Protein AF-A0A922SFV1-F1 (afdb_monomer)

Secondary structure (DSSP, 8-state):
-HHHH-TT-SSS--HHHHHHHH-GGG-HHHHHHHHHHHHHHH-SS-SSEEEHHHHHHHHHTT-TTTSHHHHHHHHHHH-SS-SSEEEHHHHHHTHHHHHH-TTSTTTTTT--S------

InterPro domains:
  IPR002048 EF-hand domain [PF13499] (2-56)
  IPR002048 EF-hand domain [PS50222] (1-28)
  IPR002048 EF-hand domain [PS50222] (66-101)
  IPR011992 EF-hand domain pair [SSF47473] (3-112)
  IPR018247 EF-Hand 1, calcium-binding site [PS00018] (6-18)
  IPR018247 EF-Hand 1, calcium-binding site [PS00018] (43-55)
  IPR018247 EF-Hand 1, calcium-binding site [PS00018] (79-91)

Sequence (119 aa):
MWAVADANSDGKLELNEFQVFTNPEEHKEMHQFLINQTLREKDLNKDGSIDFNEYIGERGMFMYEIADEEVDHLFASADDDHDDLLSFEEILQHHDVFVGSEATDYGSDLMGEHFDDEL

Organism: Spodoptera exigua (NCBI:txid7107)

Structure (mmCIF, N/CA/C/O backbone):
data_AF-A0A922SFV1-F1
#
_entry.id   AF-A0A922SFV1-F1
#
loop_
_atom_site.group_PDB
_atom_site.id
_atom_site.type_symbol
_atom_site.label_atom_id
_atom_site.label_alt_id
_atom_site.label_comp_id
_atom_site.label_asym_id
_atom_site.label_entity_id
_atom_site.label_seq_id
_atom_site.pdbx_PDB_ins_code
_atom_site.Cartn_x
_atom_site.Cartn_y
_atom_site.Cartn_z
_atom_site.occupancy
_atom_site.B_iso_or_equiv
_atom_site.auth_seq_id
_atom_site.auth_comp_id
_atom_site.auth_asym_id
_atom_site.auth_atom_id
_atom_site.pdbx_PDB_model_num
ATOM 1 N N . MET A 1 1 ? -6.727 4.049 9.675 1.00 71.56 1 MET A N 1
ATOM 2 C CA . MET A 1 1 ? -5.690 3.411 10.499 1.00 71.56 1 MET A CA 1
ATOM 3 C C . MET A 1 1 ? -6.125 3.332 11.957 1.00 71.56 1 MET A C 1
ATOM 5 O O . MET A 1 1 ? -6.638 2.291 12.319 1.00 71.56 1 MET A O 1
ATOM 9 N N . TRP A 1 2 ? -6.081 4.415 12.751 1.00 75.38 2 TRP A N 1
ATOM 10 C CA . TRP A 1 2 ? -6.497 4.380 14.172 1.00 75.38 2 TRP A CA 1
ATOM 11 C C . TRP A 1 2 ? -7.890 3.779 14.400 1.00 75.38 2 TRP A C 1
ATOM 13 O O . TRP A 1 2 ? -8.034 2.839 15.160 1.00 75.38 2 TRP A O 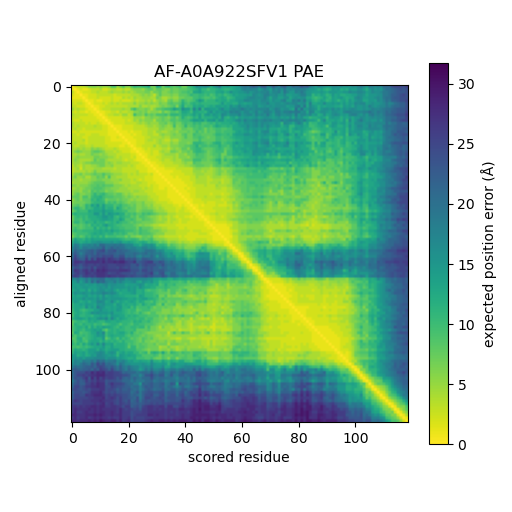1
ATOM 23 N N . ALA A 1 3 ? -8.910 4.279 13.697 1.00 78.56 3 ALA A N 1
ATOM 24 C CA . ALA A 1 3 ? -10.289 3.809 13.864 1.00 78.56 3 ALA A CA 1
ATOM 25 C C . ALA A 1 3 ? -10.537 2.373 13.364 1.00 78.56 3 ALA A C 1
ATOM 27 O O . ALA A 1 3 ? -11.612 1.839 13.590 1.00 78.56 3 ALA A O 1
ATOM 28 N N . VAL A 1 4 ? -9.585 1.791 12.627 1.00 78.38 4 VAL A N 1
ATOM 29 C CA . VAL A 1 4 ? -9.648 0.387 12.199 1.00 78.38 4 VAL A CA 1
ATOM 30 C C . VAL A 1 4 ? -8.992 -0.496 13.262 1.00 78.38 4 VAL A C 1
ATOM 32 O O . VAL A 1 4 ? -9.525 -1.550 13.569 1.00 78.38 4 VAL A O 1
ATOM 35 N N . ALA A 1 5 ? -7.900 -0.021 13.873 1.00 78.06 5 ALA A N 1
ATOM 36 C CA . ALA A 1 5 ? -7.228 -0.698 14.979 1.00 78.06 5 ALA A CA 1
ATOM 37 C C . ALA A 1 5 ? -8.017 -0.641 16.308 1.00 78.06 5 ALA A C 1
ATOM 39 O O . ALA A 1 5 ? -7.987 -1.604 17.062 1.00 78.06 5 ALA A O 1
ATOM 40 N N . ASP A 1 6 ? -8.739 0.452 16.585 1.00 84.44 6 ASP A N 1
ATOM 41 C CA . ASP A 1 6 ? -9.653 0.620 17.734 1.00 84.44 6 ASP A CA 1
ATOM 42 C C . ASP A 1 6 ? -10.976 -0.133 17.481 1.00 84.44 6 ASP A C 1
ATOM 44 O O . ASP A 1 6 ? -12.027 0.448 17.178 1.00 84.44 6 ASP A O 1
ATOM 48 N N . ALA A 1 7 ? -10.895 -1.463 17.527 1.00 82.25 7 ALA A N 1
ATOM 49 C CA . ALA A 1 7 ? -11.977 -2.370 17.161 1.00 82.25 7 ALA A CA 1
ATOM 50 C C . ALA A 1 7 ? -13.175 -2.263 18.116 1.00 82.25 7 ALA A C 1
ATOM 52 O O . ALA A 1 7 ? -14.324 -2.460 17.703 1.00 82.25 7 ALA A O 1
ATOM 53 N N . ASN A 1 8 ? -12.927 -1.947 19.390 1.00 86.56 8 ASN A N 1
ATOM 54 C CA . ASN A 1 8 ? -13.983 -1.749 20.382 1.00 86.56 8 ASN A CA 1
ATOM 55 C C . ASN A 1 8 ? -14.551 -0.307 20.393 1.00 86.56 8 ASN A C 1
ATOM 57 O O . ASN A 1 8 ? -15.594 -0.073 21.015 1.00 86.56 8 ASN A O 1
ATOM 61 N N . SER A 1 9 ? -13.928 0.620 19.651 1.00 87.12 9 SER A N 1
ATOM 62 C CA . SER A 1 9 ? -14.310 2.031 19.514 1.00 87.12 9 SER A CA 1
ATOM 63 C C . SER A 1 9 ? -14.374 2.790 20.844 1.00 87.12 9 SER A C 1
ATOM 65 O O . SER A 1 9 ? -15.203 3.695 21.013 1.00 87.12 9 SER A O 1
ATOM 67 N N . ASP A 1 10 ? -13.530 2.422 21.808 1.00 90.94 10 ASP A N 1
ATOM 68 C CA . ASP A 1 10 ? -13.476 3.053 23.127 1.00 90.94 10 ASP A CA 1
ATOM 69 C C . ASP A 1 10 ? -12.548 4.285 23.172 1.00 90.94 10 ASP A C 1
ATOM 71 O O . ASP A 1 10 ? -12.513 5.016 24.175 1.00 90.94 10 ASP A O 1
ATOM 75 N N . GLY A 1 11 ? -11.858 4.567 22.060 1.00 87.19 11 GLY A N 1
ATOM 76 C CA . GLY A 1 11 ? -10.947 5.693 21.901 1.00 87.19 11 GLY A CA 1
ATOM 77 C C . GLY A 1 11 ? -9.549 5.439 22.463 1.00 87.19 11 GLY A C 1
ATOM 78 O O . GLY A 1 11 ? -8.785 6.397 22.633 1.00 87.19 11 GLY A O 1
ATOM 79 N N . LYS A 1 12 ? -9.208 4.190 22.787 1.00 88.69 12 LYS A N 1
ATOM 80 C CA . LYS A 1 12 ? -7.890 3.741 23.245 1.00 88.69 12 LYS A CA 1
ATOM 81 C C . LYS A 1 12 ? -7.481 2.513 22.435 1.00 88.69 12 LYS A C 1
ATOM 83 O O . LYS A 1 12 ? -8.293 1.896 21.774 1.00 88.69 12 LYS A O 1
ATOM 88 N N . LEU A 1 13 ? -6.190 2.193 22.473 1.00 83.19 13 LEU A N 1
ATOM 89 C CA . LEU A 1 13 ? -5.680 0.948 21.908 1.00 83.19 13 LEU A CA 1
ATOM 90 C C . LEU A 1 13 ? -5.210 0.062 23.058 1.00 83.19 13 LEU A C 1
ATOM 92 O O . LEU A 1 13 ? -4.291 0.424 23.803 1.00 83.19 13 LEU A O 1
ATOM 96 N N . GLU A 1 14 ? -5.854 -1.085 23.223 1.00 87.44 14 GLU A N 1
ATOM 97 C CA . GLU A 1 14 ? -5.360 -2.177 24.056 1.00 87.44 14 GLU A CA 1
ATOM 98 C C . GLU A 1 14 ? -4.104 -2.806 23.428 1.00 87.44 14 GLU A C 1
ATOM 100 O O . GLU A 1 14 ? -3.786 -2.553 22.273 1.00 87.44 14 GLU A O 1
ATOM 105 N N . LEU A 1 15 ? -3.367 -3.651 24.159 1.00 82.88 15 LEU A N 1
ATOM 106 C CA . LEU A 1 15 ? -2.101 -4.226 23.663 1.00 82.88 15 LEU A CA 1
ATOM 107 C C . LEU A 1 15 ? -2.251 -4.909 22.287 1.00 82.88 15 LEU A C 1
ATOM 109 O O . LEU A 1 15 ? -1.377 -4.787 21.436 1.00 82.88 15 LEU A O 1
ATOM 113 N N . ASN A 1 16 ? -3.370 -5.605 22.078 1.00 80.81 16 ASN A N 1
ATOM 114 C CA . ASN A 1 16 ? -3.669 -6.284 20.821 1.00 80.81 16 ASN A CA 1
ATOM 115 C C . ASN A 1 16 ? -4.020 -5.290 19.701 1.00 80.81 16 ASN A C 1
ATOM 117 O O . ASN A 1 16 ? -3.531 -5.420 18.589 1.00 80.81 16 ASN A O 1
ATOM 121 N N . GLU A 1 17 ? -4.819 -4.266 19.999 1.00 82.75 17 GLU A N 1
ATOM 122 C CA . GLU A 1 17 ? -5.172 -3.199 19.050 1.00 82.75 17 GLU A CA 1
ATOM 123 C C . GLU A 1 17 ? -3.953 -2.331 18.698 1.00 82.75 17 GLU A C 1
ATOM 125 O O . GLU A 1 17 ? -3.798 -1.868 17.571 1.00 82.75 17 GLU A O 1
ATOM 130 N N . PHE A 1 18 ? -3.034 -2.154 19.647 1.00 80.75 18 PHE A N 1
ATOM 131 C CA . PHE A 1 18 ? -1.767 -1.472 19.431 1.00 80.75 18 PHE A CA 1
ATOM 132 C C . PHE A 1 18 ? -0.853 -2.267 18.495 1.00 80.75 18 PHE A C 1
ATOM 134 O O . PHE A 1 18 ? -0.264 -1.663 17.610 1.00 80.75 18 PHE A O 1
ATOM 141 N N . GLN A 1 19 ? -0.789 -3.599 18.623 1.00 78.38 19 GLN A N 1
ATOM 142 C CA . GLN A 1 19 ? -0.072 -4.447 17.657 1.00 78.38 19 GLN A CA 1
ATOM 143 C C . GLN A 1 19 ? -0.657 -4.326 16.244 1.00 78.38 19 GLN A C 1
ATOM 145 O O . GLN A 1 19 ? 0.092 -4.148 15.290 1.00 78.38 19 GLN A O 1
ATOM 150 N N . VAL A 1 20 ? -1.988 -4.310 16.116 1.00 78.81 20 VAL A N 1
ATOM 151 C CA . VAL A 1 20 ? -2.668 -4.080 14.827 1.00 78.81 20 VAL A CA 1
ATOM 152 C C . VAL A 1 20 ? -2.317 -2.711 14.240 1.00 78.81 20 VAL A C 1
ATOM 154 O O . VAL A 1 20 ? -2.188 -2.557 13.026 1.00 78.81 20 VAL A O 1
ATOM 157 N N . PHE A 1 21 ? -2.158 -1.701 15.097 1.00 78.38 21 PHE A N 1
ATOM 158 C CA . PHE A 1 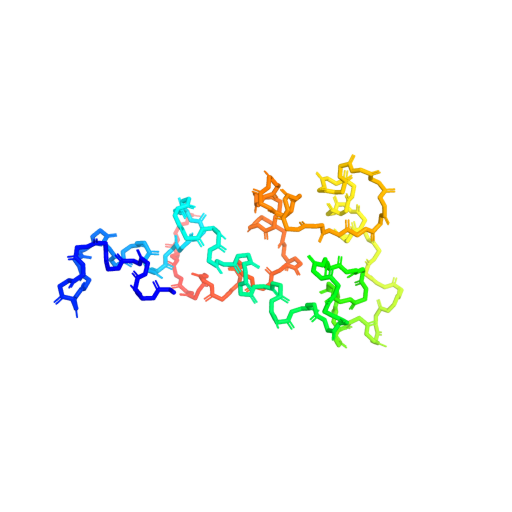21 ? -1.767 -0.359 14.685 1.00 78.38 21 PHE A CA 1
ATOM 159 C C . PHE A 1 21 ? -0.293 -0.261 14.267 1.00 78.38 21 PHE A C 1
ATOM 161 O O . PHE A 1 21 ? 0.005 0.497 13.345 1.00 78.38 21 PHE A O 1
ATOM 168 N N . THR A 1 22 ? 0.619 -0.979 14.933 1.00 75.50 22 THR A N 1
ATOM 169 C CA . THR A 1 22 ? 2.062 -0.924 14.640 1.00 75.50 22 THR A CA 1
ATOM 170 C C . THR A 1 22 ? 2.489 -1.833 13.500 1.00 75.50 22 THR A C 1
ATOM 172 O O . THR A 1 22 ? 3.450 -1.496 12.825 1.00 75.50 22 THR A O 1
ATOM 175 N N . ASN A 1 23 ? 1.787 -2.945 13.275 1.00 71.75 23 ASN A N 1
ATOM 176 C CA . ASN A 1 23 ? 2.104 -3.928 12.233 1.00 71.75 23 ASN A CA 1
ATOM 177 C C . ASN A 1 23 ? 0.894 -4.197 11.328 1.00 71.75 23 ASN A C 1
ATOM 179 O O . ASN A 1 23 ? 0.443 -5.338 11.207 1.00 71.75 23 ASN A O 1
ATOM 183 N N . PRO A 1 24 ? 0.303 -3.160 10.707 1.00 70.06 24 PRO A N 1
ATOM 184 C CA . PRO A 1 24 ? -0.924 -3.302 9.932 1.00 70.06 24 PRO A CA 1
ATOM 185 C C . PRO A 1 24 ? -0.786 -4.280 8.746 1.00 70.06 24 PRO A C 1
ATOM 187 O O . PRO A 1 24 ? -1.787 -4.843 8.310 1.00 70.06 24 PRO A O 1
ATOM 190 N N . GLU A 1 25 ? 0.421 -4.548 8.244 1.00 66.12 25 GLU A N 1
ATOM 191 C CA . GLU A 1 25 ? 0.683 -5.556 7.207 1.00 66.12 25 GLU A CA 1
ATOM 192 C C . GLU A 1 25 ? 0.443 -7.004 7.655 1.00 66.12 25 GLU A C 1
ATOM 194 O O . GLU A 1 25 ? 0.130 -7.850 6.820 1.00 66.12 25 GLU A O 1
ATOM 199 N N . GLU A 1 26 ? 0.517 -7.320 8.948 1.00 70.38 26 GLU A N 1
ATOM 200 C CA . GLU A 1 26 ? 0.2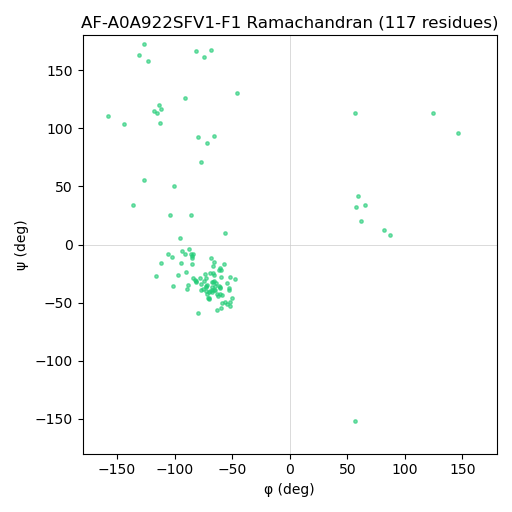51 -8.683 9.435 1.00 70.38 26 GLU A CA 1
ATOM 201 C C . GLU A 1 26 ? -1.250 -8.938 9.663 1.00 70.38 26 GLU A C 1
ATOM 203 O O . GLU A 1 26 ? -1.693 -10.077 9.856 1.00 70.38 26 GLU A O 1
ATOM 208 N N . HIS A 1 27 ? -2.065 -7.881 9.600 1.00 74.56 27 HIS A N 1
ATOM 209 C CA . HIS A 1 27 ? -3.473 -7.914 9.968 1.00 74.56 27 HIS A CA 1
ATOM 210 C C . HIS A 1 27 ? -4.389 -7.658 8.766 1.00 74.56 27 HIS A C 1
ATOM 212 O O . HIS A 1 27 ? -4.506 -6.550 8.250 1.00 74.56 27 HIS A O 1
ATOM 218 N N . LYS A 1 28 ? -5.146 -8.690 8.371 1.00 75.56 28 LYS A N 1
ATOM 219 C CA . LYS A 1 28 ? -6.053 -8.659 7.204 1.00 75.56 28 LYS A CA 1
ATOM 220 C C . LYS A 1 28 ? -7.070 -7.518 7.205 1.00 75.56 28 LYS A C 1
ATOM 222 O O . LYS A 1 28 ? -7.449 -7.020 6.151 1.00 75.56 28 LYS A O 1
ATOM 227 N N . GLU A 1 29 ? -7.528 -7.108 8.383 1.00 76.81 29 GLU A N 1
ATOM 228 C CA . GLU A 1 29 ? -8.451 -5.978 8.546 1.00 76.81 29 GLU A CA 1
ATOM 229 C C . GLU A 1 29 ? -7.831 -4.629 8.151 1.00 76.81 29 GLU A C 1
ATOM 231 O O . GLU A 1 29 ? -8.538 -3.721 7.710 1.00 76.81 29 GLU A O 1
ATOM 236 N N . MET A 1 30 ? -6.507 -4.520 8.240 1.00 77.44 30 MET A N 1
ATOM 237 C CA . MET A 1 30 ? -5.754 -3.323 7.892 1.00 77.44 30 MET A CA 1
ATOM 238 C C . MET A 1 30 ? -5.316 -3.309 6.426 1.00 77.44 30 MET A C 1
ATOM 240 O O . MET A 1 30 ? -5.173 -2.221 5.871 1.00 77.44 30 MET A O 1
ATOM 244 N N . HIS A 1 31 ? -5.196 -4.469 5.765 1.00 75.19 31 HIS A N 1
ATOM 245 C CA . HIS A 1 31 ? -4.807 -4.573 4.346 1.00 75.19 31 HIS A CA 1
ATOM 246 C C . HIS A 1 31 ? -5.659 -3.691 3.440 1.00 75.19 31 HIS A C 1
ATOM 248 O O . HIS A 1 31 ? -5.135 -2.879 2.686 1.00 75.19 31 HIS A O 1
ATOM 254 N N . GLN A 1 32 ? -6.985 -3.767 3.573 1.00 75.44 32 GLN A N 1
ATOM 255 C CA . GLN A 1 32 ? -7.883 -2.940 2.767 1.00 75.44 32 GLN A CA 1
ATOM 256 C C . GLN A 1 32 ? -7.660 -1.439 3.006 1.00 75.44 32 GLN A C 1
ATOM 258 O O . GLN A 1 32 ? -7.786 -0.645 2.072 1.00 75.44 32 GLN A O 1
ATOM 263 N N . PHE A 1 33 ? -7.343 -1.031 4.237 1.00 77.81 33 PHE A N 1
ATOM 264 C CA . PHE A 1 33 ? -7.046 0.366 4.544 1.00 77.81 33 PHE A CA 1
ATOM 265 C C . PHE A 1 33 ? -5.709 0.800 3.934 1.00 77.81 33 PHE A C 1
ATOM 267 O O . PHE A 1 33 ? -5.663 1.860 3.312 1.00 77.81 33 PHE A O 1
ATOM 274 N N . LEU A 1 34 ? -4.663 -0.019 4.087 1.00 75.00 34 LEU A N 1
ATOM 275 C CA . LEU A 1 34 ? -3.332 0.237 3.536 1.00 75.00 34 LEU A CA 1
ATOM 276 C C . LEU A 1 34 ? -3.397 0.386 2.017 1.00 75.00 34 LEU A C 1
ATOM 278 O O . LEU A 1 34 ? -2.995 1.419 1.505 1.00 75.00 34 LEU A O 1
ATOM 282 N N . ILE A 1 35 ? -4.034 -0.552 1.3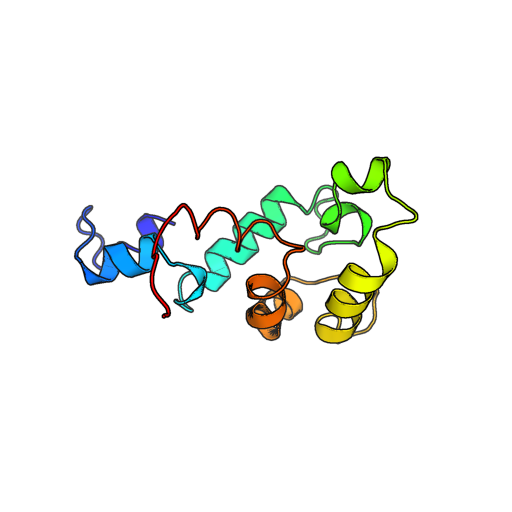16 1.00 75.38 35 ILE A N 1
ATOM 283 C CA . ILE A 1 35 ? -4.147 -0.524 -0.149 1.00 75.38 35 ILE A CA 1
ATOM 284 C C . ILE A 1 35 ? -4.935 0.702 -0.626 1.00 75.38 35 ILE A C 1
ATOM 286 O O . ILE A 1 35 ? -4.541 1.375 -1.575 1.00 75.38 35 ILE A O 1
ATOM 290 N N . ASN A 1 36 ? -6.037 1.050 0.049 1.00 77.75 36 ASN A N 1
ATOM 291 C CA . ASN A 1 36 ? -6.784 2.268 -0.284 1.00 77.75 36 ASN A CA 1
ATOM 292 C C . ASN A 1 36 ? -5.966 3.543 -0.054 1.00 77.75 36 ASN A C 1
ATOM 294 O O . ASN A 1 36 ? -6.177 4.542 -0.744 1.00 77.75 36 ASN A O 1
ATOM 298 N N . GLN A 1 37 ? -5.086 3.543 0.945 1.00 77.44 37 GLN A N 1
ATOM 299 C CA . GLN A 1 37 ? -4.165 4.644 1.174 1.00 77.44 37 GLN A CA 1
ATOM 300 C C . GLN A 1 37 ? -3.103 4.692 0.069 1.00 77.44 37 GLN A C 1
ATOM 302 O O . GLN A 1 37 ? -2.926 5.756 -0.518 1.00 77.44 37 GLN A O 1
ATOM 307 N N . THR A 1 38 ? -2.498 3.553 -0.280 1.00 75.69 38 THR A N 1
ATOM 308 C CA . THR A 1 38 ? -1.533 3.421 -1.380 1.00 75.69 38 THR A CA 1
ATOM 309 C C . THR A 1 38 ? -2.101 3.945 -2.687 1.00 75.69 38 THR A C 1
ATOM 311 O O . THR A 1 38 ? -1.489 4.811 -3.305 1.00 75.69 38 THR A O 1
ATOM 314 N N . LEU A 1 39 ? -3.303 3.503 -3.067 1.00 78.31 39 LEU A N 1
ATOM 315 C CA . LEU A 1 39 ? -3.984 3.998 -4.262 1.00 78.31 39 LEU A CA 1
ATOM 316 C C . LEU A 1 39 ? -4.150 5.512 -4.211 1.00 78.31 39 LEU A C 1
ATOM 318 O O . LEU A 1 39 ? -3.744 6.200 -5.128 1.00 78.31 39 LEU A O 1
ATOM 322 N N . ARG A 1 40 ? -4.653 6.080 -3.111 1.00 79.00 40 ARG A N 1
ATOM 323 C CA . ARG A 1 40 ? -4.827 7.542 -3.010 1.00 79.00 40 ARG A CA 1
ATOM 324 C C . ARG A 1 40 ? -3.534 8.342 -3.152 1.00 79.00 40 ARG A C 1
ATOM 326 O O . ARG A 1 40 ? -3.609 9.518 -3.505 1.00 79.00 40 ARG A O 1
ATOM 333 N N . GLU A 1 41 ? -2.401 7.755 -2.788 1.00 76.69 41 GLU A N 1
ATOM 334 C CA . GLU A 1 41 ? -1.091 8.400 -2.839 1.00 76.69 41 GLU A CA 1
ATOM 335 C C . GLU A 1 41 ? -0.405 8.222 -4.201 1.00 76.69 41 GLU A C 1
ATOM 337 O O . GLU A 1 41 ? 0.293 9.136 -4.643 1.00 76.69 41 GLU A O 1
ATOM 342 N N . LYS A 1 42 ? -0.602 7.068 -4.849 1.00 76.31 42 LYS A N 1
ATOM 343 C CA . LYS A 1 42 ? 0.099 6.648 -6.071 1.00 76.31 42 LYS A CA 1
ATOM 344 C C . LYS A 1 42 ? -0.714 6.836 -7.352 1.00 76.31 42 LYS A C 1
ATOM 346 O O . LYS A 1 42 ? -0.114 7.209 -8.349 1.00 76.31 42 LYS A O 1
ATOM 351 N N . ASP A 1 43 ? -2.030 6.633 -7.313 1.00 83.38 43 ASP A N 1
ATOM 352 C CA . ASP A 1 43 ? -2.957 6.830 -8.438 1.00 83.38 43 ASP A CA 1
ATOM 353 C C . ASP A 1 43 ? -3.118 8.340 -8.710 1.00 83.38 43 ASP A C 1
ATOM 355 O O . ASP A 1 43 ? -3.958 9.052 -8.134 1.00 83.38 43 ASP A O 1
ATOM 359 N N . LEU A 1 44 ? -2.219 8.866 -9.540 1.00 82.69 44 LEU A N 1
ATOM 360 C CA . LEU A 1 44 ? -2.146 10.281 -9.891 1.00 82.69 44 LEU A CA 1
ATOM 361 C C . LEU A 1 44 ? -3.237 10.637 -10.899 1.00 82.69 44 LEU A C 1
ATOM 363 O O . LEU A 1 44 ? -3.761 11.763 -10.880 1.00 82.69 44 LEU A O 1
ATOM 367 N N . ASN A 1 45 ? -3.560 9.695 -11.783 1.00 84.06 45 ASN A N 1
ATOM 368 C CA . ASN A 1 45 ? -4.497 9.878 -12.880 1.00 84.06 45 ASN A CA 1
ATOM 369 C C . ASN A 1 45 ? -5.975 9.649 -12.449 1.00 84.06 45 ASN A C 1
ATOM 371 O O . ASN A 1 45 ? -6.890 10.187 -13.086 1.00 84.06 45 ASN A O 1
ATOM 375 N N . LYS A 1 46 ? -6.189 9.001 -11.296 1.00 84.81 46 LYS A N 1
ATOM 376 C CA . LYS A 1 46 ? -7.467 8.661 -10.647 1.00 84.81 46 LYS A CA 1
ATOM 377 C C . LYS A 1 46 ? -8.329 7.670 -11.418 1.00 84.81 46 LYS A C 1
ATOM 379 O O . LYS A 1 46 ? -9.562 7.789 -11.388 1.00 84.81 46 LYS A O 1
ATOM 384 N N . ASP A 1 47 ? -7.708 6.734 -12.117 1.00 85.31 47 ASP A N 1
ATOM 385 C CA . ASP A 1 47 ? -8.397 5.655 -12.819 1.00 85.31 47 ASP A CA 1
ATOM 386 C C . ASP A 1 47 ? -8.716 4.454 -11.912 1.00 85.31 47 ASP A C 1
ATOM 388 O O . ASP A 1 47 ? -9.525 3.603 -12.292 1.00 85.31 47 ASP A O 1
ATOM 392 N N . GLY A 1 48 ? -8.207 4.454 -10.674 1.00 83.38 48 GLY A N 1
ATOM 393 C CA . GLY A 1 48 ? -8.434 3.405 -9.684 1.00 83.38 48 GLY A CA 1
ATOM 394 C C . GLY A 1 48 ? -7.452 2.239 -9.770 1.00 83.38 48 GLY A C 1
ATOM 395 O O . GLY A 1 48 ? -7.658 1.249 -9.061 1.00 83.38 48 GLY A O 1
ATOM 396 N N . SER A 1 49 ? -6.415 2.362 -10.595 1.00 84.62 49 SER A N 1
ATOM 397 C CA . SER A 1 49 ? -5.324 1.404 -10.754 1.00 84.62 49 SER A CA 1
ATOM 398 C C . SER A 1 49 ? -3.985 2.120 -10.566 1.00 84.62 49 SER A C 1
ATOM 400 O O . SER A 1 49 ? -3.938 3.332 -10.367 1.00 84.62 49 SER A O 1
ATOM 402 N N . ILE A 1 50 ? -2.893 1.360 -10.530 1.00 83.62 50 ILE A N 1
ATOM 403 C CA . ILE A 1 50 ? -1.537 1.918 -10.500 1.00 83.62 50 ILE A CA 1
ATOM 404 C C . ILE A 1 50 ? -0.820 1.455 -11.759 1.00 83.62 50 ILE A C 1
ATOM 406 O O . ILE A 1 50 ? -0.572 0.259 -11.921 1.00 83.62 50 ILE A O 1
ATOM 410 N N . ASP A 1 51 ? -0.472 2.402 -12.629 1.00 83.94 51 ASP A N 1
ATOM 411 C CA . ASP A 1 51 ? 0.380 2.125 -13.784 1.00 83.94 51 ASP A CA 1
ATOM 412 C C . ASP A 1 51 ? 1.874 2.107 -13.408 1.00 83.94 51 ASP A C 1
ATOM 414 O O . ASP A 1 51 ? 2.285 2.555 -12.333 1.00 83.94 51 ASP A O 1
ATOM 418 N N . PHE A 1 52 ? 2.720 1.594 -14.304 1.00 78.44 52 PHE A N 1
ATOM 419 C CA . PHE A 1 52 ? 4.172 1.532 -14.100 1.00 78.44 52 PHE A CA 1
ATOM 420 C C . PHE A 1 52 ? 4.774 2.879 -13.657 1.00 78.44 52 PHE A C 1
ATOM 422 O O . PHE A 1 52 ? 5.551 2.942 -12.705 1.00 78.44 52 PHE A O 1
ATOM 429 N N . ASN A 1 53 ? 4.407 3.988 -14.303 1.00 77.38 53 ASN A N 1
ATOM 430 C CA . ASN A 1 53 ? 4.952 5.309 -13.976 1.00 77.38 53 ASN A CA 1
ATOM 431 C C . ASN A 1 53 ? 4.489 5.782 -12.596 1.00 77.38 53 ASN A C 1
ATOM 433 O O . ASN A 1 53 ? 5.254 6.422 -11.870 1.00 77.38 53 ASN A O 1
ATOM 437 N N . GLU A 1 54 ? 3.249 5.469 -12.232 1.00 81.00 54 GLU A N 1
ATOM 438 C CA . GLU A 1 54 ? 2.681 5.765 -10.919 1.00 81.00 54 GLU A CA 1
ATOM 439 C C . GLU A 1 54 ? 3.353 4.945 -9.814 1.00 81.00 54 GLU A C 1
ATOM 441 O O . GLU A 1 54 ? 3.681 5.484 -8.750 1.00 81.00 54 GLU A O 1
ATOM 446 N N . TYR A 1 55 ? 3.661 3.676 -10.091 1.00 76.44 55 TYR A N 1
ATOM 447 C CA . TYR A 1 55 ? 4.376 2.791 -9.178 1.00 76.44 55 TYR A CA 1
ATOM 448 C C . TYR A 1 55 ? 5.762 3.350 -8.821 1.00 76.44 55 TYR A C 1
ATOM 450 O O . TYR A 1 55 ?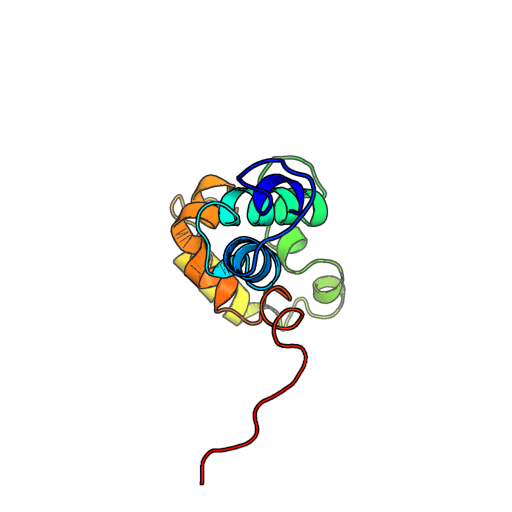 6.064 3.603 -7.643 1.00 76.44 55 TYR A O 1
ATOM 458 N N . ILE A 1 56 ? 6.572 3.640 -9.846 1.00 71.94 56 ILE A N 1
ATOM 459 C CA . ILE A 1 56 ? 7.965 4.094 -9.697 1.00 71.94 56 ILE A CA 1
ATOM 460 C C . ILE A 1 56 ? 8.013 5.553 -9.201 1.00 71.94 56 ILE A C 1
ATOM 462 O O . ILE A 1 56 ? 8.969 5.986 -8.543 1.00 71.94 56 ILE A O 1
ATOM 466 N N . GLY A 1 57 ? 6.956 6.323 -9.474 1.00 72.06 57 GLY A N 1
ATOM 467 C CA . GLY A 1 57 ? 6.793 7.710 -9.052 1.00 72.06 57 GLY A CA 1
ATOM 468 C C . GLY A 1 57 ? 7.933 8.622 -9.518 1.00 72.06 57 GLY A C 1
ATOM 469 O O . GLY A 1 57 ? 8.609 8.377 -10.518 1.00 72.06 57 GLY A O 1
ATOM 470 N N . GLU A 1 58 ? 8.205 9.689 -8.760 1.00 60.25 58 GLU A N 1
ATOM 471 C CA . GLU A 1 58 ? 9.253 10.663 -9.117 1.00 60.25 58 GLU A CA 1
ATOM 472 C C . GLU A 1 58 ? 10.681 10.087 -9.073 1.00 60.25 58 GLU A C 1
ATOM 474 O O . GLU A 1 58 ? 11.585 10.639 -9.702 1.00 60.25 58 GLU A O 1
ATOM 479 N N . ARG A 1 59 ? 10.894 8.956 -8.380 1.00 56.00 59 ARG A N 1
ATOM 480 C CA . ARG A 1 59 ? 12.176 8.227 -8.387 1.00 56.00 59 ARG A CA 1
ATOM 481 C C . ARG A 1 59 ? 12.466 7.641 -9.783 1.00 56.00 59 ARG A C 1
ATOM 483 O O . ARG A 1 59 ? 13.620 7.635 -10.210 1.00 56.00 59 ARG A O 1
ATOM 490 N N . GLY A 1 60 ? 11.426 7.264 -10.533 1.00 53.91 60 GLY A N 1
ATOM 491 C CA . GLY A 1 60 ? 11.527 6.732 -11.897 1.00 53.91 60 GLY A CA 1
ATOM 492 C C . GLY A 1 60 ? 11.957 7.754 -12.949 1.00 53.91 60 GLY A C 1
ATOM 493 O O . GLY A 1 60 ? 12.594 7.385 -13.935 1.00 53.91 60 GLY A O 1
ATOM 494 N N . MET A 1 61 ? 11.720 9.054 -12.718 1.00 54.78 61 MET A N 1
ATOM 495 C CA . MET A 1 61 ? 12.089 10.113 -13.674 1.00 54.78 61 MET A CA 1
ATOM 496 C C . MET A 1 61 ? 13.597 10.206 -13.951 1.00 54.78 61 MET A C 1
ATOM 498 O O . MET A 1 61 ? 13.991 10.722 -14.997 1.00 54.78 61 MET A O 1
ATOM 502 N N . PHE A 1 62 ? 14.448 9.705 -13.051 1.00 54.12 62 PHE A N 1
ATOM 503 C CA . PHE A 1 62 ? 15.905 9.713 -13.225 1.00 54.12 62 PHE A CA 1
ATOM 504 C C . PHE A 1 62 ? 16.495 8.338 -13.572 1.00 54.12 62 PHE A C 1
ATOM 506 O O . PHE A 1 62 ? 17.678 8.259 -13.899 1.00 54.12 62 PHE A O 1
ATOM 513 N N . MET A 1 63 ? 15.693 7.270 -13.510 1.00 51.88 63 MET A N 1
ATOM 514 C CA . MET A 1 63 ? 16.151 5.875 -13.558 1.00 51.88 63 MET A CA 1
ATOM 515 C C . MET A 1 63 ? 15.282 4.990 -14.470 1.00 51.88 63 MET A C 1
ATOM 517 O O . MET A 1 63 ? 15.143 3.801 -14.211 1.00 51.88 63 MET A O 1
ATOM 521 N N . TYR A 1 64 ? 14.757 5.545 -15.572 1.00 52.44 64 TYR A N 1
ATOM 522 C CA . TYR A 1 64 ? 14.044 4.797 -16.630 1.00 52.44 64 TYR A CA 1
ATOM 523 C C . TYR A 1 64 ? 14.786 3.522 -17.093 1.00 52.44 64 TYR A C 1
ATOM 525 O O . TYR A 1 64 ? 14.143 2.554 -17.462 1.00 52.44 64 TYR A O 1
ATOM 533 N N . GLU A 1 65 ? 16.123 3.494 -17.035 1.00 53.25 65 GLU A N 1
ATOM 534 C CA . GLU A 1 65 ? 16.933 2.323 -17.423 1.00 53.25 65 GLU A CA 1
ATOM 535 C C . GLU A 1 65 ? 17.239 1.342 -16.272 1.00 53.25 6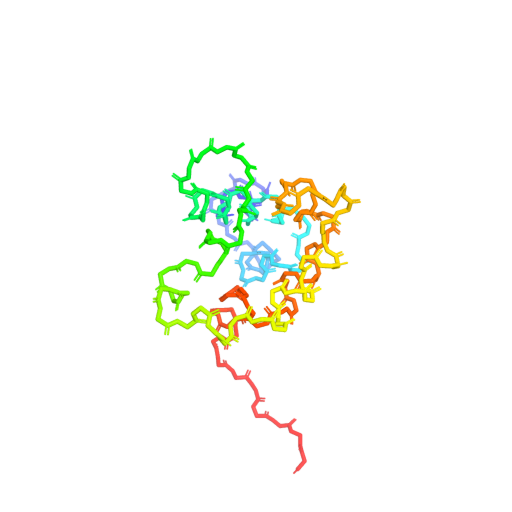5 GLU A C 1
ATOM 537 O O . GLU A 1 65 ? 17.842 0.304 -16.521 1.00 53.25 65 GLU A O 1
ATOM 542 N N . ILE A 1 66 ? 16.911 1.669 -15.014 1.00 53.16 66 ILE A N 1
ATOM 543 C CA . ILE A 1 66 ? 17.298 0.859 -13.836 1.00 53.16 66 ILE A CA 1
ATOM 544 C C . ILE A 1 66 ? 16.092 0.183 -13.170 1.00 53.16 66 ILE A C 1
ATOM 546 O O . ILE A 1 66 ? 16.269 -0.766 -12.414 1.00 53.16 66 ILE A O 1
ATOM 550 N N . ALA A 1 67 ? 14.868 0.607 -13.471 1.00 57.16 67 ALA A N 1
ATOM 551 C CA . ALA A 1 67 ? 13.667 0.067 -12.840 1.00 57.16 67 ALA A CA 1
ATOM 552 C C . ALA A 1 67 ? 13.096 -1.204 -13.513 1.00 57.16 67 ALA A C 1
ATOM 554 O O . ALA A 1 67 ? 11.902 -1.455 -13.413 1.00 57.16 67 ALA A O 1
ATOM 555 N N . ASP A 1 68 ? 13.944 -1.971 -14.205 1.00 62.06 68 ASP A N 1
ATOM 556 C CA . ASP A 1 68 ? 13.539 -3.042 -15.130 1.00 62.06 68 ASP A CA 1
ATOM 557 C C . ASP A 1 68 ? 13.156 -4.332 -14.382 1.00 62.06 68 ASP A C 1
ATOM 559 O O . ASP A 1 68 ? 12.022 -4.780 -14.441 1.00 62.06 68 ASP A O 1
ATOM 563 N N . GLU A 1 69 ? 14.061 -4.922 -13.595 1.00 63.31 69 GLU A N 1
ATOM 564 C CA . GLU A 1 69 ? 13.824 -6.287 -13.095 1.00 63.31 69 GLU A CA 1
ATOM 565 C C . GLU A 1 69 ? 12.820 -6.353 -11.937 1.00 63.31 69 GLU A C 1
ATOM 567 O O . GLU A 1 69 ? 12.006 -7.268 -11.879 1.00 63.31 69 GLU A O 1
ATOM 572 N N . GLU A 1 70 ? 12.847 -5.403 -11.003 1.00 64.25 70 GLU A N 1
ATOM 573 C CA . GLU A 1 70 ? 11.999 -5.483 -9.807 1.00 64.25 70 GLU A CA 1
ATOM 574 C C . GLU A 1 70 ? 10.524 -5.217 -10.124 1.00 64.25 70 GLU A C 1
ATOM 576 O O . GLU A 1 70 ? 9.642 -5.911 -9.619 1.00 64.25 70 GLU A O 1
ATOM 581 N N . VAL A 1 71 ? 10.258 -4.249 -11.002 1.00 73.75 71 VAL A N 1
ATOM 582 C CA . VAL A 1 71 ? 8.889 -3.930 -11.413 1.00 73.75 71 VAL A CA 1
ATOM 583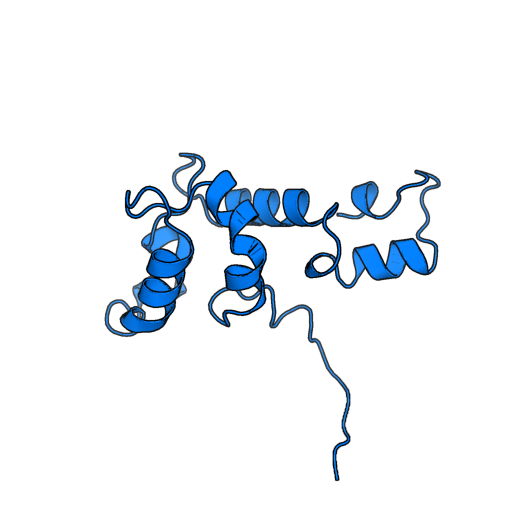 C C . VAL A 1 71 ? 8.357 -4.980 -12.375 1.00 73.75 71 VAL A C 1
ATOM 585 O O . VAL A 1 71 ? 7.218 -5.406 -12.201 1.00 73.75 71 VAL A O 1
ATOM 588 N N . ASP A 1 72 ? 9.185 -5.497 -13.288 1.00 75.94 72 ASP A N 1
ATOM 589 C CA . ASP A 1 72 ? 8.800 -6.639 -14.122 1.00 75.94 72 ASP A CA 1
ATOM 590 C C . ASP A 1 72 ? 8.445 -7.859 -13.267 1.00 75.94 72 ASP A C 1
ATOM 592 O O . ASP A 1 72 ? 7.441 -8.524 -13.519 1.00 75.94 72 ASP A O 1
ATOM 596 N N . HIS A 1 73 ? 9.234 -8.163 -12.231 1.00 76.56 73 HIS A N 1
ATOM 597 C CA . HIS A 1 73 ? 8.935 -9.269 -11.322 1.00 76.56 73 HIS A CA 1
ATOM 598 C C . HIS A 1 73 ? 7.647 -9.046 -10.526 1.00 76.56 73 HIS A C 1
ATOM 600 O O . HIS A 1 73 ? 6.883 -9.999 -10.340 1.00 76.56 73 HIS A O 1
ATOM 606 N N . LEU A 1 74 ? 7.397 -7.815 -10.076 1.00 78.94 74 LEU A N 1
ATOM 607 C CA . LEU A 1 74 ? 6.172 -7.452 -9.372 1.00 78.94 74 LEU A CA 1
ATOM 608 C C . LEU A 1 74 ? 4.945 -7.620 -10.273 1.00 78.94 74 LEU A C 1
ATOM 610 O O . LEU A 1 74 ? 4.034 -8.365 -9.917 1.00 78.94 74 LEU A O 1
ATOM 614 N N . PHE A 1 75 ? 4.934 -6.966 -11.438 1.00 81.75 75 PHE A N 1
ATOM 615 C CA . PHE A 1 75 ? 3.812 -7.017 -12.375 1.00 81.75 75 PHE A CA 1
ATOM 616 C C . PHE A 1 75 ? 3.592 -8.447 -12.865 1.00 81.75 75 PHE A C 1
ATOM 618 O O . PHE A 1 75 ? 2.482 -8.948 -12.773 1.00 81.75 75 PHE A O 1
ATOM 625 N N . ALA A 1 76 ? 4.644 -9.189 -13.220 1.00 83.19 76 ALA A N 1
ATOM 626 C CA . ALA A 1 76 ? 4.502 -10.592 -13.615 1.00 83.19 76 ALA A CA 1
ATOM 627 C C . ALA A 1 76 ? 3.904 -11.502 -12.524 1.00 83.19 76 ALA A C 1
ATOM 629 O O . ALA A 1 76 ? 3.441 -12.600 -12.840 1.00 83.19 76 ALA A O 1
ATOM 630 N N . SER A 1 77 ? 3.964 -11.088 -11.255 1.00 83.00 77 SER A N 1
ATOM 631 C CA . SER A 1 77 ? 3.416 -11.845 -10.127 1.00 83.00 77 SER A CA 1
ATOM 632 C C . SER A 1 77 ? 2.020 -11.384 -9.709 1.00 83.00 77 SER A C 1
ATOM 634 O O . SER A 1 77 ? 1.305 -12.186 -9.119 1.00 83.00 77 SER A O 1
ATOM 636 N N . ALA A 1 78 ? 1.662 -10.123 -9.972 1.00 85.88 78 ALA A N 1
ATOM 637 C CA . ALA A 1 78 ? 0.452 -9.492 -9.449 1.00 85.88 78 ALA A CA 1
ATOM 638 C C . ALA A 1 78 ? -0.581 -9.088 -10.517 1.00 85.88 78 ALA A C 1
ATOM 640 O O . ALA A 1 78 ? -1.760 -9.032 -10.186 1.00 85.88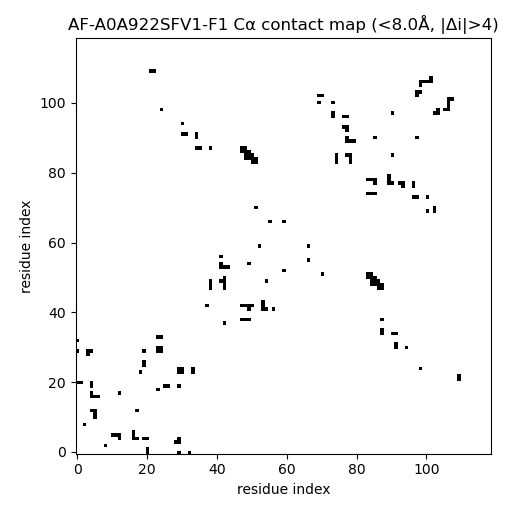 78 ALA A O 1
ATOM 641 N N . ASP A 1 79 ? -0.160 -8.814 -11.755 1.00 86.81 79 ASP A N 1
ATOM 642 C CA . ASP A 1 79 ? -1.027 -8.496 -12.899 1.00 86.81 79 ASP A CA 1
ATOM 643 C C . ASP A 1 79 ? -1.600 -9.806 -13.475 1.00 86.81 79 ASP A C 1
ATOM 645 O O . ASP A 1 79 ? -0.954 -10.508 -14.266 1.00 86.81 79 ASP A O 1
ATOM 649 N N . ASP A 1 80 ? -2.788 -10.181 -12.994 1.00 89.38 80 ASP A N 1
ATOM 650 C CA . ASP A 1 80 ? -3.439 -11.458 -13.297 1.00 89.38 80 ASP A CA 1
ATOM 651 C C . ASP A 1 80 ? -4.173 -11.415 -14.643 1.00 89.38 80 ASP A C 1
ATOM 653 O O . ASP A 1 80 ? -4.327 -12.456 -15.302 1.00 89.38 80 ASP A O 1
ATOM 657 N N . ASP A 1 81 ? -4.676 -10.242 -15.035 1.00 89.69 81 ASP A N 1
ATOM 658 C CA . ASP A 1 81 ? -5.392 -10.061 -16.297 1.00 89.69 81 ASP A CA 1
ATOM 659 C C . ASP A 1 81 ? -4.503 -9.584 -17.463 1.00 89.69 81 ASP A C 1
ATOM 661 O O . ASP A 1 81 ? -4.927 -9.668 -18.627 1.00 89.69 81 ASP A O 1
ATOM 665 N N . HIS A 1 82 ? -3.235 -9.288 -17.164 1.00 87.12 82 HIS A N 1
ATOM 666 C CA . HIS A 1 82 ? -2.168 -8.912 -18.086 1.00 87.12 82 HIS A CA 1
ATOM 667 C C . HIS A 1 82 ? -2.496 -7.645 -18.879 1.00 87.12 82 HIS A C 1
ATOM 669 O O . HIS A 1 82 ? -2.275 -7.596 -20.100 1.00 87.12 82 HIS A O 1
ATOM 675 N N . ASP A 1 83 ? -3.079 -6.654 -18.206 1.00 87.38 83 ASP A N 1
ATOM 676 C CA . ASP A 1 83 ? -3.408 -5.355 -18.786 1.00 87.38 83 ASP A CA 1
ATOM 677 C C . ASP A 1 83 ? -2.336 -4.272 -18.548 1.00 87.38 83 ASP A C 1
ATOM 679 O O . ASP A 1 83 ? -2.512 -3.132 -18.996 1.00 87.38 83 ASP A O 1
ATOM 683 N N . ASP A 1 84 ? -1.195 -4.657 -17.959 1.00 84.56 84 ASP A N 1
ATOM 684 C CA . ASP A 1 84 ? -0.072 -3.796 -17.571 1.00 84.56 84 ASP A CA 1
ATOM 685 C C . ASP A 1 84 ? -0.462 -2.728 -16.522 1.00 84.56 84 ASP A C 1
ATOM 687 O O . ASP A 1 84 ? 0.236 -1.715 -16.356 1.00 84.56 84 ASP A O 1
ATOM 691 N N . LEU A 1 85 ? -1.566 -2.939 -15.798 1.00 85.88 85 LEU A N 1
ATOM 692 C CA . LEU A 1 85 ? -2.026 -2.129 -14.675 1.00 85.88 85 LEU A CA 1
ATOM 693 C C . LEU A 1 85 ? -2.182 -3.013 -13.433 1.00 85.88 85 LEU A C 1
ATOM 695 O O . LEU A 1 85 ? -2.311 -4.226 -13.500 1.00 85.88 85 LEU A O 1
ATOM 699 N N . LEU A 1 86 ? -2.140 -2.390 -12.255 1.00 85.06 86 LEU A N 1
ATOM 700 C CA . LEU A 1 86 ? -2.429 -3.082 -11.001 1.00 85.06 86 LEU A CA 1
ATOM 701 C C . LEU A 1 86 ? -3.718 -2.537 -10.407 1.00 85.06 86 LEU A C 1
ATOM 703 O O . LEU A 1 86 ? -3.752 -1.433 -9.847 1.00 85.06 86 LEU A O 1
ATOM 707 N N . SER A 1 87 ? -4.785 -3.320 -10.527 1.00 85.38 87 SER A N 1
ATOM 708 C CA . SER A 1 87 ? -6.082 -2.987 -9.954 1.00 85.38 87 SER A CA 1
ATOM 709 C C . SER A 1 87 ? -6.100 -3.189 -8.433 1.00 85.38 87 SER A C 1
ATOM 711 O O . SER A 1 87 ? -5.306 -3.928 -7.844 1.00 85.38 87 SER A O 1
ATOM 713 N N . PHE A 1 88 ? -7.070 -2.567 -7.754 1.00 81.44 88 PHE A N 1
ATOM 714 C CA . PHE A 1 88 ? -7.276 -2.770 -6.313 1.00 81.44 88 PHE A CA 1
ATOM 715 C C . PHE A 1 88 ? -7.410 -4.255 -5.926 1.00 81.44 88 PHE A C 1
ATOM 717 O O . PHE A 1 88 ? -6.957 -4.659 -4.854 1.00 81.44 88 PHE A O 1
ATOM 724 N N . GLU A 1 89 ? -8.070 -5.057 -6.765 1.00 82.19 89 GLU A N 1
ATOM 725 C CA . GLU A 1 89 ? -8.313 -6.473 -6.481 1.00 82.19 89 GLU A CA 1
ATOM 726 C C . GLU A 1 89 ? -7.039 -7.312 -6.614 1.00 82.19 89 GLU A C 1
ATOM 728 O O . GLU A 1 89 ? -6.843 -8.226 -5.813 1.00 82.19 89 GLU A O 1
ATOM 733 N N . GLU A 1 90 ? -6.166 -6.978 -7.560 1.00 86.75 90 GLU A N 1
ATOM 734 C CA . GLU A 1 90 ? -4.869 -7.632 -7.769 1.00 86.75 90 GLU A CA 1
ATOM 735 C C . GLU A 1 90 ? -3.882 -7.296 -6.657 1.00 86.75 90 GLU A C 1
ATOM 737 O O . GLU A 1 90 ? -3.305 -8.196 -6.046 1.00 86.75 90 GLU A O 1
ATOM 742 N N . ILE A 1 91 ? -3.783 -6.016 -6.287 1.00 79.56 91 ILE A N 1
ATOM 743 C CA . ILE A 1 91 ? -2.940 -5.574 -5.166 1.00 79.56 91 ILE A CA 1
ATOM 744 C C . ILE A 1 91 ? -3.394 -6.237 -3.854 1.00 79.56 91 ILE A C 1
ATOM 746 O O . ILE A 1 91 ? -2.571 -6.608 -3.018 1.00 79.56 91 ILE A O 1
ATOM 750 N N . LEU A 1 92 ? -4.706 -6.412 -3.658 1.00 79.44 92 LEU A N 1
ATOM 751 C CA . LEU A 1 92 ? -5.250 -7.091 -2.480 1.00 79.44 92 LEU A CA 1
ATOM 752 C C . LEU A 1 92 ? -4.974 -8.597 -2.484 1.00 79.44 92 LEU A C 1
ATOM 754 O O . LEU A 1 92 ? -4.689 -9.164 -1.427 1.00 79.44 92 LEU A O 1
ATOM 758 N N . GLN A 1 93 ? -5.091 -9.252 -3.638 1.00 82.00 93 GLN A N 1
ATOM 759 C CA . GLN A 1 93 ? -4.853 -10.691 -3.758 1.00 82.00 93 GLN A CA 1
ATOM 760 C C . GLN A 1 93 ? -3.376 -11.042 -3.582 1.00 82.00 93 GLN A C 1
ATOM 762 O O . GLN A 1 93 ? -3.076 -11.996 -2.864 1.00 82.00 93 GLN A O 1
ATOM 767 N N . HIS A 1 94 ? -2.486 -10.219 -4.135 1.00 81.88 94 HIS A N 1
ATOM 768 C CA . HIS A 1 94 ? -1.036 -10.421 -4.132 1.00 81.88 94 HIS A CA 1
ATOM 769 C C . HIS A 1 94 ? -0.306 -9.524 -3.127 1.00 81.88 94 HIS A C 1
ATOM 771 O O . HIS A 1 94 ? 0.872 -9.216 -3.299 1.00 81.88 94 HIS A O 1
ATOM 777 N N . HIS A 1 95 ? -0.993 -9.087 -2.061 1.00 72.06 95 HIS A N 1
ATOM 778 C CA . HIS A 1 95 ? -0.450 -8.181 -1.034 1.00 72.06 95 HIS A CA 1
ATOM 779 C C . HIS A 1 95 ? 0.895 -8.645 -0.438 1.00 72.06 95 HIS A C 1
ATOM 781 O O . HIS A 1 95 ? 1.701 -7.823 -0.014 1.00 72.06 95 HIS A O 1
ATOM 787 N N . ASP A 1 96 ? 1.154 -9.951 -0.415 1.00 69.88 96 ASP A N 1
ATOM 788 C CA . ASP A 1 96 ? 2.391 -10.579 0.040 1.00 69.88 96 ASP A CA 1
ATOM 789 C C . ASP A 1 96 ? 3.593 -10.216 -0.839 1.00 69.88 96 ASP A C 1
ATOM 791 O O . ASP A 1 96 ? 4.687 -9.990 -0.319 1.00 69.88 96 ASP A O 1
ATOM 795 N N . VAL A 1 97 ? 3.381 -10.065 -2.148 1.00 71.88 97 VAL A N 1
ATOM 796 C CA . VAL A 1 97 ? 4.394 -9.551 -3.076 1.00 71.88 97 VAL A CA 1
ATOM 797 C C . VAL A 1 97 ? 4.713 -8.088 -2.747 1.00 71.88 97 VAL A C 1
ATOM 799 O O . VAL A 1 97 ? 5.880 -7.700 -2.735 1.00 71.88 97 VAL A O 1
ATOM 802 N N . PHE A 1 98 ? 3.711 -7.279 -2.391 1.00 66.38 98 PHE A N 1
ATOM 803 C CA . PHE A 1 98 ? 3.906 -5.860 -2.061 1.00 66.38 98 PHE A CA 1
ATOM 804 C C . PHE A 1 98 ? 4.560 -5.632 -0.690 1.00 66.38 98 PHE A C 1
ATOM 806 O O . PHE A 1 98 ? 5.311 -4.672 -0.538 1.00 66.38 98 PHE A O 1
ATOM 813 N N . VAL A 1 99 ? 4.319 -6.511 0.290 1.00 60.69 99 VAL A N 1
ATOM 814 C CA . VAL A 1 99 ? 4.943 -6.450 1.628 1.00 60.69 99 VAL A CA 1
ATOM 815 C C . VAL A 1 99 ? 6.385 -6.980 1.611 1.00 60.69 99 VAL A C 1
ATOM 817 O O . VAL A 1 99 ? 7.207 -6.543 2.413 1.00 60.69 99 VAL A O 1
ATOM 820 N N . GLY A 1 100 ? 6.709 -7.911 0.704 1.00 49.97 100 GLY A N 1
ATOM 821 C CA . GLY A 1 100 ? 8.039 -8.521 0.596 1.00 49.97 100 GLY A CA 1
ATOM 822 C C . GLY A 1 100 ? 8.999 -7.874 -0.411 1.00 49.97 100 GLY A C 1
ATOM 823 O O . GLY A 1 100 ? 10.195 -8.156 -0.350 1.00 49.97 100 GLY A O 1
ATOM 824 N N . SER A 1 101 ? 8.507 -7.039 -1.331 1.00 47.75 101 SER A N 1
ATOM 825 C CA . SER A 1 101 ? 9.344 -6.366 -2.335 1.00 47.75 101 SER A CA 1
ATOM 826 C C . SER A 1 101 ? 9.820 -5.013 -1.807 1.00 47.75 101 SER A C 1
ATOM 828 O O . SER A 1 101 ? 9.003 -4.178 -1.416 1.00 47.75 101 SER A O 1
ATOM 830 N N . GLU A 1 102 ? 11.135 -4.773 -1.827 1.00 45.81 102 GLU A N 1
ATOM 831 C CA . GLU A 1 102 ? 11.744 -3.486 -1.439 1.00 45.81 102 GLU A CA 1
ATOM 832 C C . GLU A 1 102 ? 11.197 -2.294 -2.253 1.00 45.81 102 GLU A C 1
ATOM 834 O O . GLU A 1 102 ? 11.321 -1.139 -1.841 1.00 45.81 102 GLU A O 1
ATOM 839 N N . ALA A 1 103 ? 10.546 -2.561 -3.387 1.00 46.12 103 ALA A N 1
ATOM 840 C CA . ALA A 1 103 ? 9.946 -1.569 -4.264 1.00 46.12 103 ALA A CA 1
ATOM 841 C C . ALA A 1 103 ? 8.757 -0.796 -3.677 1.00 46.12 103 ALA A C 1
ATOM 843 O O . ALA A 1 103 ? 8.413 0.273 -4.197 1.00 46.12 103 ALA A O 1
ATOM 844 N N . THR A 1 104 ? 8.159 -1.247 -2.571 1.00 50.19 104 THR A N 1
ATOM 845 C CA . THR A 1 104 ? 7.271 -0.377 -1.802 1.00 50.19 104 THR A CA 1
ATOM 846 C C . THR A 1 104 ? 7.895 -0.091 -0.440 1.00 50.19 104 THR A C 1
ATOM 848 O O . THR A 1 104 ? 8.139 -0.989 0.357 1.00 50.19 104 THR A O 1
ATOM 851 N N . ASP A 1 105 ? 8.133 1.194 -0.159 1.00 49.06 105 ASP A N 1
ATOM 852 C CA . ASP A 1 105 ? 8.655 1.762 1.105 1.00 49.06 105 ASP A CA 1
ATOM 853 C C . ASP A 1 105 ? 7.794 1.386 2.349 1.00 49.06 105 ASP A C 1
ATOM 855 O O . ASP A 1 105 ? 7.959 1.941 3.429 1.00 49.06 105 ASP A O 1
ATOM 859 N N . TYR A 1 106 ? 6.834 0.464 2.204 1.00 46.59 106 TYR A N 1
ATOM 860 C CA . TYR A 1 106 ? 5.977 -0.078 3.253 1.00 46.59 106 TYR A CA 1
ATOM 861 C C . TYR A 1 106 ? 6.744 -1.032 4.179 1.00 46.59 106 TYR A C 1
ATOM 863 O O . TYR A 1 106 ? 6.411 -1.110 5.358 1.00 46.59 106 TYR A O 1
ATOM 871 N N . GLY A 1 107 ? 7.789 -1.711 3.686 1.00 42.44 107 GLY A N 1
ATOM 872 C CA . GLY A 1 107 ? 8.658 -2.558 4.515 1.00 42.44 107 GLY A CA 1
ATOM 873 C C . GLY A 1 107 ? 9.739 -1.783 5.285 1.00 42.44 107 GLY A C 1
ATOM 874 O O . GLY A 1 107 ? 10.092 -2.155 6.405 1.00 42.44 107 GLY A O 1
ATOM 875 N N . SER A 1 108 ? 10.251 -0.685 4.722 1.00 40.72 108 SER A N 1
ATOM 876 C CA . SER A 1 108 ? 11.364 0.100 5.284 1.00 40.72 108 SER A CA 1
ATOM 877 C C . SER A 1 108 ? 10.945 1.085 6.376 1.00 40.72 108 SER A C 1
ATOM 879 O O . SER A 1 108 ? 11.723 1.296 7.306 1.00 40.72 108 SER A O 1
ATOM 881 N N . ASP A 1 109 ? 9.733 1.649 6.329 1.00 44.53 109 ASP A N 1
ATOM 882 C CA . ASP A 1 109 ? 9.264 2.595 7.360 1.00 44.53 109 ASP A CA 1
ATOM 883 C C . ASP A 1 109 ? 8.644 1.907 8.597 1.00 44.53 109 ASP A C 1
ATOM 885 O O . ASP A 1 109 ? 8.461 2.547 9.636 1.00 44.53 109 ASP A O 1
ATOM 889 N N . LEU A 1 110 ? 8.368 0.597 8.536 1.00 41.59 110 LEU A N 1
ATOM 890 C CA . LEU A 1 110 ? 7.874 -0.196 9.676 1.00 41.59 110 LEU A CA 1
ATOM 891 C C . LEU A 1 110 ? 8.948 -1.064 10.346 1.00 41.59 110 LEU A C 1
ATOM 893 O O . LEU A 1 110 ? 8.755 -1.508 11.477 1.00 41.59 110 LEU A O 1
ATOM 897 N N . MET A 1 111 ? 10.129 -1.196 9.735 1.00 41.56 111 MET A N 1
ATOM 898 C CA . MET A 1 111 ? 11.339 -1.691 10.403 1.00 41.56 111 MET A CA 1
ATOM 899 C C . MET A 1 111 ? 12.275 -0.546 10.807 1.00 41.56 111 MET A C 1
ATOM 901 O O . MET A 1 111 ? 13.483 -0.569 10.570 1.00 41.56 111 MET A O 1
ATOM 905 N N . GLY A 1 112 ? 11.717 0.462 11.478 1.00 37.34 112 GLY A N 1
ATOM 906 C CA . GLY A 1 112 ? 12.506 1.399 12.265 1.00 37.34 112 GLY A CA 1
ATOM 907 C C . GLY A 1 112 ? 13.149 0.688 13.457 1.00 37.34 112 GLY A C 1
ATOM 908 O O . GLY A 1 112 ? 12.545 0.614 14.518 1.00 37.34 112 GLY A O 1
ATOM 909 N N . GLU A 1 113 ? 14.384 0.222 13.262 1.00 42.19 113 GLU A N 1
ATOM 910 C CA . GLU A 1 113 ? 15.369 -0.160 14.281 1.00 42.19 113 GLU A CA 1
ATOM 911 C C . GLU A 1 113 ? 14.947 -1.238 15.304 1.00 42.19 113 GLU A C 1
ATOM 913 O O . GLU A 1 113 ? 14.215 -0.992 16.262 1.00 42.19 113 GLU A O 1
ATOM 918 N N . HIS A 1 114 ? 15.632 -2.381 15.175 1.00 42.47 114 HIS A N 1
ATOM 919 C CA . HIS A 1 114 ? 16.357 -3.115 16.226 1.00 42.47 114 HIS A CA 1
ATOM 920 C C . HIS A 1 114 ? 15.903 -4.572 16.379 1.00 42.47 114 HIS A C 1
ATOM 922 O O . HIS A 1 114 ? 14.812 -4.834 16.865 1.00 42.47 114 HIS A O 1
ATOM 928 N N . PHE A 1 115 ? 16.786 -5.516 16.044 1.00 36.34 115 PHE A N 1
ATOM 929 C CA . PHE A 1 115 ? 17.422 -6.363 17.057 1.00 36.34 115 PHE A CA 1
ATOM 930 C C . PHE A 1 115 ? 18.735 -6.926 16.496 1.00 36.34 115 PHE A C 1
ATOM 932 O O . PHE A 1 115 ? 18.743 -7.753 15.586 1.00 36.34 115 PHE A O 1
ATOM 939 N N . ASP A 1 116 ? 19.848 -6.441 17.055 1.00 52.75 116 ASP A N 1
ATOM 940 C CA . ASP A 1 116 ? 21.061 -7.240 17.205 1.00 52.75 116 ASP A CA 1
ATOM 941 C C . ASP A 1 116 ? 20.690 -8.629 17.753 1.00 52.75 116 ASP A C 1
ATOM 943 O O . ASP A 1 116 ? 19.954 -8.720 18.737 1.00 52.75 116 ASP A O 1
ATOM 947 N N . ASP A 1 117 ? 21.193 -9.674 17.097 1.00 51.94 117 ASP A N 1
ATOM 948 C CA . ASP A 1 117 ? 21.750 -10.913 17.665 1.00 51.94 117 ASP A CA 1
ATOM 949 C C . ASP A 1 117 ? 21.447 -12.110 16.755 1.00 51.94 117 ASP A C 1
ATOM 951 O O . ASP A 1 117 ? 20.440 -12.799 16.909 1.00 51.94 117 ASP A O 1
ATOM 955 N N . GLU A 1 118 ? 22.406 -12.454 15.888 1.00 44.34 118 GLU A N 1
ATOM 956 C CA . GLU A 1 118 ? 22.725 -13.871 15.718 1.00 44.34 118 GLU A CA 1
ATOM 957 C C . GLU A 1 118 ? 24.233 -14.104 15.477 1.00 44.34 118 GLU A C 1
ATOM 959 O O . GLU A 1 118 ? 24.756 -13.919 14.378 1.00 44.34 118 GLU A O 1
ATOM 964 N N . LEU A 1 119 ? 24.856 -14.582 16.569 1.00 37.72 119 LEU A N 1
ATOM 965 C CA . LEU A 1 119 ? 26.130 -15.302 16.768 1.00 37.72 119 LEU A CA 1
ATOM 966 C C . LEU A 1 119 ? 27.457 -14.546 16.995 1.00 37.72 119 LEU A C 1
ATOM 968 O O . LEU A 1 119 ? 28.093 -14.073 16.027 1.00 37.72 119 LEU A O 1
#

Mean predicted aligned error: 11.8 Å

Solvent-accessible surface area (backbone atoms only — not comparable to full-atom values): 7332 Å² total; per-residue (Å²): 106,70,78,66,28,26,75,85,67,79,86,59,66,53,78,69,27,40,47,41,62,70,43,33,89,82,32,76,86,34,43,65,55,52,52,55,48,49,45,69,75,35,30,81,86,68,83,69,38,37,40,68,67,37,67,51,37,81,68,35,79,83,33,79,87,70,59,53,66,67,52,50,53,47,44,74,71,35,36,85,86,69,77,77,45,40,40,65,68,32,50,62,73,37,38,68,58,53,59,71,35,83,86,36,69,71,48,62,72,68,61,71,79,86,79,93,82,89,136

Foldseek 3Di:
DLVLLPPVPPNDHDPNSVCCVLCVLVPLSSLLVVLVVLCVQQVPVPPQWHAPCSLCDPVCVVPVPPPPPLVCVLCVQQVPVPPRIHHSVSCSVVVVSVCPRPSDCNVVVSCPDDDDDDD

pLDDT: mean 71.23, std 14.97, range [36.34, 90.94]

Radius of gyration: 16.33 Å; Cα contacts (8 Å, |Δi|>4): 106; chains: 1; bounding box: 40×26×43 Å

Nearest PDB structures (foldseek):
  8ijk-assembly1_E  TM=5.462E-01  e=8.049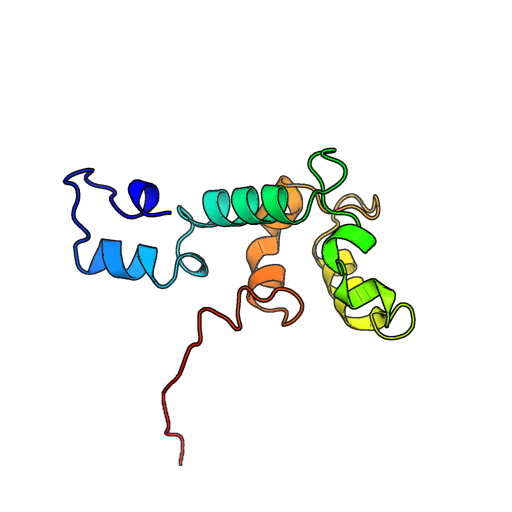E-03  Homo sapiens
  2f2p-assembly1_A  TM=5.684E-01  e=1.840E-02  Bos taurus
  2kne-assembly1_A  TM=5.407E-01  e=2.861E-02  Homo sapiens
  7sqc-assembly1_4A  TM=6.235E-01  e=3.613E-01  Chlamydomonas reinhardtii
  2f8p-assembly1_A  TM=5.906E-01  e=4.505E-01  Obelia longissima